Protein AF-A0A2N1N7G8-F1 (afdb_monomer_lite)

Radius of gyration: 14.42 Å; chains: 1; bounding box: 37×30×35 Å

Sequence (133 aa):
GLMYLHSEKIVHGNLHACNVLVNNGIVMITDLRILKQTAVVTSEKIVYVEPQYLRNPRYELNMKSDIYSLGVLLWELSSGHPPFFDYTQKAFDLDHIKNKLLNGEREEPVANTPSEYLQLYQKCWQVDPSMRP

Secondary structure (DSSP, 8-state):
-HHHHHHTT-------GGGEEEETTEEEE-----S-------HHHHTTS-HHHHH-TTSPP-HHHHHHHHHHHHHHHHHSS-TTHHHHTTT--HHHHHHHHHTT--PPPPTT--HHHHHHHHHHT-SSGGG--

Foldseek 3Di:
DLVVCVVVQHDQQQDADVQWDADPNDTDGHRRPPDPPPPPCDLLRVQLAALVCLVPVPDDDGSLSNLQSVLLVLQCVLQVHGWPVVCVVVPHDSVVVSVCVNVVHGDDDRPPPDPVSSVQSVQSNDNDSVSHD

pLDDT: mean 88.64, std 12.46, range [47.75, 98.38]

InterPro domains:
  IPR000719 Protein kinase domain [PS50011] (1-133)
  IPR001245 Serine-threonine/tyrosine-protein kinase, catalytic domain [PF07714] (1-133)
  IPR011009 Protein kinase-like domain superfamily [SSF56112] (1-133)
  IPR051681 Serine/Threonine Kinases and Pseudokinases [PTHR44329] (1-133)

Structure (mmCIF, N/CA/C/O backbone):
data_AF-A0A2N1N7G8-F1
#
_entry.id   AF-A0A2N1N7G8-F1
#
loop_
_atom_site.group_PDB
_atom_site.id
_atom_site.type_symbol
_atom_site.label_atom_id
_atom_site.label_alt_id
_atom_site.label_comp_id
_atom_site.label_asym_id
_atom_site.label_entity_id
_atom_site.label_seq_id
_atom_site.pdbx_PDB_ins_code
_atom_site.Cartn_x
_atom_site.Cartn_y
_atom_site.Cartn_z
_atom_site.occupancy
_atom_site.B_iso_or_equiv
_atom_site.auth_seq_id
_atom_site.auth_comp_id
_atom_site.auth_asym_id
_atom_site.auth_atom_id
_atom_site.pdbx_PDB_model_num
ATOM 1 N N . GLY A 1 1 ? -6.729 1.354 13.490 1.00 93.31 1 GLY A N 1
ATOM 2 C CA . GLY A 1 1 ? -5.513 0.576 13.191 1.00 93.31 1 GLY A CA 1
ATOM 3 C C . GLY A 1 1 ? -4.357 1.502 12.891 1.00 93.31 1 GLY A C 1
ATOM 4 O O . GLY A 1 1 ? -3.723 1.973 13.820 1.00 93.31 1 GLY A O 1
ATOM 5 N N . LEU A 1 2 ? -4.126 1.819 11.616 1.00 95.75 2 LEU A N 1
ATOM 6 C CA . LEU A 1 2 ? -2.909 2.511 11.177 1.00 95.75 2 LEU A CA 1
ATOM 7 C C . LEU A 1 2 ? -2.693 3.889 11.826 1.00 95.75 2 LEU A C 1
ATOM 9 O O . LEU A 1 2 ? -1.598 4.178 12.287 1.00 95.75 2 LEU A O 1
ATOM 13 N N . MET A 1 3 ? -3.760 4.681 11.965 1.00 96.12 3 MET A N 1
ATOM 14 C CA . MET A 1 3 ? -3.725 5.977 12.659 1.00 96.12 3 MET A CA 1
ATOM 15 C C . MET A 1 3 ? -3.165 5.885 14.089 1.00 96.12 3 MET A C 1
ATOM 17 O O . MET A 1 3 ? -2.432 6.771 14.509 1.00 96.12 3 MET A O 1
ATOM 21 N N . TYR A 1 4 ? -3.480 4.808 14.817 1.00 96.50 4 TYR A N 1
ATOM 22 C CA . TYR A 1 4 ? -2.972 4.584 16.173 1.00 96.50 4 TYR A CA 1
ATOM 23 C C . TYR A 1 4 ? -1.477 4.239 16.167 1.00 96.50 4 TYR A C 1
ATOM 25 O O . TYR A 1 4 ? -0.713 4.777 16.956 1.00 96.50 4 TYR A O 1
ATOM 33 N N . LEU A 1 5 ? -1.028 3.390 15.235 1.00 95.69 5 LEU A N 1
ATOM 34 C CA . LEU A 1 5 ? 0.406 3.114 15.084 1.00 95.69 5 LEU A CA 1
ATOM 35 C C . LEU A 1 5 ? 1.177 4.406 14.794 1.00 95.69 5 LEU A C 1
ATOM 37 O O . LEU A 1 5 ? 2.186 4.691 15.436 1.00 95.69 5 LEU A O 1
ATOM 41 N N . HIS A 1 6 ? 0.665 5.224 13.873 1.00 96.12 6 HIS A N 1
ATOM 42 C CA . HIS A 1 6 ? 1.305 6.480 13.489 1.00 96.12 6 HIS A CA 1
ATOM 43 C C . HIS A 1 6 ? 1.318 7.507 14.628 1.00 96.12 6 HIS A C 1
ATOM 45 O O . HIS A 1 6 ? 2.332 8.185 14.794 1.00 96.12 6 HIS A O 1
ATOM 51 N N . SER A 1 7 ? 0.270 7.589 15.461 1.00 97.62 7 SER A N 1
ATOM 52 C CA . SER A 1 7 ? 0.283 8.466 16.645 1.00 97.62 7 SER A CA 1
ATOM 53 C C . SER A 1 7 ? 1.348 8.060 17.665 1.00 97.62 7 SER A C 1
ATOM 55 O O . SER A 1 7 ? 1.978 8.926 18.266 1.00 97.62 7 SER A O 1
ATOM 57 N N . GLU A 1 8 ? 1.620 6.759 17.785 1.00 96.75 8 GLU A N 1
ATOM 58 C CA . GLU A 1 8 ? 2.681 6.205 18.639 1.00 96.75 8 GLU A CA 1
ATOM 59 C C . GLU A 1 8 ? 4.070 6.210 17.977 1.00 96.75 8 GLU A C 1
ATOM 61 O O . GLU A 1 8 ? 5.025 5.649 18.511 1.00 96.75 8 GLU A O 1
ATOM 66 N N . LYS A 1 9 ? 4.218 6.853 16.811 1.00 94.88 9 LYS A N 1
ATOM 67 C CA . LYS A 1 9 ? 5.466 6.885 16.028 1.00 94.88 9 LYS A CA 1
ATOM 68 C C . LYS A 1 9 ? 5.949 5.503 15.571 1.00 94.88 9 LYS A C 1
ATOM 70 O O . LYS A 1 9 ? 7.138 5.307 15.326 1.00 94.88 9 LYS A O 1
ATOM 75 N N . ILE A 1 10 ? 5.024 4.559 15.412 1.00 94.31 10 ILE A N 1
ATOM 76 C CA . ILE A 1 10 ? 5.283 3.199 14.942 1.00 94.31 10 ILE A CA 1
ATOM 77 C C . ILE A 1 10 ? 4.960 3.114 13.449 1.00 94.31 10 ILE A C 1
ATOM 79 O O . ILE A 1 10 ? 3.855 3.436 13.014 1.00 94.31 10 ILE A O 1
ATOM 83 N N . VAL A 1 11 ? 5.930 2.644 12.666 1.00 94.12 11 VAL A N 1
ATOM 84 C CA . VAL A 1 11 ? 5.768 2.324 11.241 1.00 94.12 11 VAL A CA 1
ATOM 85 C C . VAL A 1 11 ? 5.395 0.850 11.123 1.00 94.12 11 VAL A C 1
ATOM 87 O O . VAL A 1 11 ? 6.072 -0.003 11.699 1.00 94.12 11 VAL A O 1
ATOM 90 N N . HIS A 1 12 ? 4.340 0.528 10.376 1.00 94.31 12 HIS A N 1
ATOM 91 C CA . HIS A 1 12 ? 3.950 -0.863 10.152 1.00 94.31 12 HIS A CA 1
ATOM 92 C C . HIS A 1 12 ? 4.957 -1.581 9.248 1.00 94.31 12 HIS A C 1
ATOM 94 O O . HIS A 1 12 ? 5.363 -2.709 9.538 1.00 94.31 12 HIS A O 1
ATOM 100 N N . GLY A 1 13 ? 5.340 -0.954 8.134 1.00 91.62 13 GLY A N 1
ATOM 101 C CA . GLY A 1 13 ? 6.422 -1.367 7.237 1.00 91.62 13 GLY A CA 1
ATOM 102 C C . GLY A 1 13 ? 6.186 -2.657 6.443 1.00 91.62 13 GLY A C 1
ATOM 103 O O . GLY A 1 13 ? 7.111 -3.127 5.776 1.00 91.62 13 GLY A O 1
ATOM 104 N N . ASN A 1 14 ? 4.992 -3.246 6.543 1.00 90.50 14 ASN A N 1
ATOM 105 C CA . ASN A 1 14 ? 4.602 -4.510 5.905 1.00 90.50 14 ASN A CA 1
ATOM 106 C C . ASN A 1 14 ? 3.074 -4.602 5.729 1.00 90.50 14 ASN A C 1
ATOM 108 O O . ASN A 1 14 ? 2.474 -5.651 5.939 1.00 90.50 14 ASN A O 1
ATOM 112 N N . LEU A 1 15 ? 2.410 -3.483 5.443 1.00 93.75 15 LEU A N 1
ATOM 113 C CA . LEU A 1 15 ? 0.959 -3.464 5.292 1.00 93.75 15 LEU A CA 1
ATOM 114 C C . LEU A 1 15 ? 0.581 -4.037 3.912 1.00 93.75 15 LEU A C 1
ATOM 116 O O . LEU A 1 15 ? 1.009 -3.512 2.893 1.00 93.75 15 LEU A O 1
ATOM 120 N N . HIS A 1 16 ? -0.194 -5.120 3.870 1.00 92.62 16 HIS A N 1
ATOM 121 C CA . HIS A 1 16 ? -0.704 -5.739 2.637 1.00 92.62 16 HIS A CA 1
ATOM 122 C C . HIS A 1 16 ? -1.922 -6.620 2.945 1.00 92.62 16 HIS A C 1
ATOM 124 O O . HIS A 1 16 ? -2.195 -6.884 4.117 1.00 92.62 16 HIS A O 1
ATOM 130 N N . ALA A 1 17 ? -2.632 -7.112 1.923 1.00 92.31 17 ALA A N 1
ATOM 131 C CA . ALA A 1 17 ? -3.914 -7.809 2.094 1.00 92.31 17 ALA A CA 1
ATOM 132 C C . ALA A 1 17 ? -3.839 -8.993 3.068 1.00 92.31 17 ALA A C 1
ATOM 134 O O . ALA A 1 17 ? -4.650 -9.086 3.984 1.00 92.31 17 ALA A O 1
ATOM 135 N N . CYS A 1 18 ? -2.803 -9.835 2.967 1.00 90.38 18 CYS A N 1
ATOM 136 C CA . CYS A 1 18 ? -2.649 -10.984 3.874 1.00 90.38 18 CYS A CA 1
ATOM 137 C C . CYS A 1 18 ? -2.379 -10.611 5.347 1.00 90.38 18 CYS A C 1
ATOM 139 O O . CYS A 1 18 ? -2.470 -11.482 6.204 1.00 90.38 18 CYS A O 1
ATOM 141 N N . ASN A 1 19 ? -2.068 -9.343 5.641 1.00 93.19 19 ASN A N 1
ATOM 142 C CA . ASN A 1 19 ? -1.865 -8.836 7.003 1.00 93.19 19 ASN A CA 1
ATOM 143 C C . ASN A 1 19 ? -3.080 -8.040 7.506 1.00 93.19 19 ASN A C 1
ATOM 145 O O . ASN A 1 19 ? -2.992 -7.328 8.509 1.00 93.19 19 ASN A O 1
ATOM 149 N N . VAL A 1 20 ? -4.215 -8.149 6.812 1.00 95.00 20 VAL A N 1
ATOM 150 C CA . VAL A 1 20 ? -5.510 -7.630 7.245 1.00 95.00 20 VAL A CA 1
ATOM 151 C C . VAL A 1 20 ? -6.398 -8.818 7.600 1.00 95.00 20 VAL A C 1
ATOM 153 O O . VAL A 1 20 ? -6.786 -9.606 6.743 1.00 95.00 20 VAL A O 1
ATOM 156 N N . LEU A 1 21 ? -6.714 -8.955 8.883 1.00 95.50 21 LEU A N 1
ATOM 157 C CA . LEU A 1 21 ? -7.536 -10.039 9.413 1.00 95.50 21 LEU A CA 1
ATOM 158 C C . LEU A 1 21 ? -8.937 -9.531 9.739 1.00 95.50 21 LEU A C 1
ATOM 160 O O . LEU A 1 21 ? -9.114 -8.379 10.137 1.00 95.50 21 LEU A O 1
ATOM 164 N N . VAL A 1 22 ? -9.929 -10.411 9.629 1.00 95.38 22 VAL A N 1
ATOM 165 C CA . VAL A 1 22 ? -11.310 -10.120 10.025 1.00 95.38 22 VAL A CA 1
ATOM 166 C C . VAL A 1 22 ? -11.729 -11.102 11.109 1.00 95.38 22 VAL A C 1
ATOM 168 O O . VAL A 1 22 ? -11.754 -12.308 10.883 1.00 95.38 22 VAL A O 1
ATOM 171 N N . ASN A 1 23 ? -12.072 -10.584 12.287 1.00 95.25 23 ASN A N 1
ATOM 172 C CA . ASN A 1 23 ? -12.582 -11.374 13.406 1.00 95.25 23 ASN A CA 1
ATOM 173 C C . ASN A 1 23 ? -13.932 -10.807 13.854 1.00 95.25 23 ASN A C 1
ATOM 175 O O . ASN A 1 23 ? -13.992 -9.674 14.323 1.00 95.25 23 ASN A O 1
ATOM 179 N N . ASN A 1 24 ? -15.016 -11.572 13.696 1.00 95.88 24 ASN A N 1
ATOM 180 C CA . ASN A 1 24 ? -16.381 -11.145 14.043 1.00 95.88 24 ASN A CA 1
ATOM 181 C C . ASN A 1 24 ? -16.766 -9.768 13.460 1.00 95.88 24 ASN A C 1
ATOM 183 O O . ASN A 1 24 ? -17.331 -8.922 14.147 1.00 95.88 24 ASN A O 1
ATOM 187 N N . GLY A 1 25 ? -16.410 -9.522 12.194 1.00 94.12 25 GLY A N 1
ATOM 188 C CA . GLY A 1 25 ? -16.666 -8.249 11.505 1.00 94.12 25 GLY A CA 1
ATOM 189 C C . GLY A 1 25 ? -15.700 -7.113 11.864 1.00 94.12 25 GLY A C 1
ATOM 190 O O . GLY A 1 25 ? -15.782 -6.038 11.276 1.00 94.12 25 GLY A O 1
ATOM 191 N N . ILE A 1 26 ? -14.759 -7.336 12.784 1.00 94.75 26 ILE A N 1
ATOM 192 C CA . ILE A 1 26 ? -13.725 -6.364 13.144 1.00 94.75 26 ILE A CA 1
ATOM 193 C C . ILE A 1 26 ? -12.508 -6.577 12.249 1.00 94.75 26 ILE A C 1
ATOM 195 O O . ILE A 1 26 ? -11.901 -7.648 12.257 1.00 94.75 26 ILE A O 1
ATOM 199 N N . VAL A 1 27 ? -12.138 -5.533 11.505 1.00 94.88 27 VAL A N 1
ATOM 200 C CA . VAL A 1 27 ? -10.929 -5.500 10.674 1.00 94.88 27 VAL A CA 1
ATOM 201 C C . VAL A 1 27 ? -9.720 -5.125 11.533 1.00 94.88 27 VAL A C 1
ATOM 203 O O . VAL A 1 27 ? -9.719 -4.094 12.210 1.00 94.88 27 VAL A O 1
ATOM 206 N N . MET A 1 28 ? -8.674 -5.945 11.488 1.00 95.38 28 MET A N 1
ATOM 207 C CA . MET A 1 28 ? -7.442 -5.789 12.262 1.00 95.38 28 MET A CA 1
ATOM 208 C C . MET A 1 28 ? -6.226 -5.836 11.336 1.00 95.38 28 MET A C 1
ATOM 210 O O . MET A 1 28 ? -6.204 -6.607 10.384 1.00 95.38 28 MET A O 1
ATOM 214 N N . ILE A 1 29 ? -5.204 -5.034 11.635 1.00 95.19 29 ILE A N 1
ATOM 215 C CA . ILE A 1 29 ? -3.901 -5.087 10.955 1.00 95.19 29 ILE A CA 1
ATOM 216 C C . ILE A 1 29 ? -2.906 -5.855 11.834 1.00 95.19 29 ILE A C 1
ATOM 218 O O . ILE A 1 29 ? -2.894 -5.648 13.049 1.00 95.19 29 ILE A O 1
ATOM 222 N N . THR A 1 30 ? -2.115 -6.748 11.239 1.00 92.56 30 THR A N 1
ATOM 223 C CA . THR A 1 30 ? -1.153 -7.635 11.925 1.00 92.56 30 THR A CA 1
ATOM 224 C C . THR A 1 30 ? 0.240 -7.551 11.297 1.00 92.56 30 THR A C 1
ATOM 226 O O . THR A 1 30 ? 0.443 -6.846 10.318 1.00 92.56 30 THR A O 1
ATOM 229 N N . ASP A 1 31 ? 1.206 -8.291 11.841 1.00 87.75 31 ASP A N 1
ATOM 230 C CA . ASP A 1 31 ? 2.529 -8.506 11.245 1.00 87.75 31 ASP A CA 1
ATOM 231 C C . ASP A 1 31 ? 3.294 -7.199 11.015 1.00 87.75 31 ASP A C 1
ATOM 233 O O . ASP A 1 31 ? 3.873 -6.945 9.950 1.00 87.75 31 ASP A O 1
ATOM 237 N N . LEU A 1 32 ? 3.316 -6.374 12.071 1.00 84.06 32 LEU A N 1
ATOM 238 C CA . LEU A 1 32 ? 4.248 -5.259 12.192 1.00 84.06 32 LEU A CA 1
ATOM 239 C C . LEU A 1 32 ? 5.651 -5.763 11.863 1.00 84.06 32 LEU A C 1
ATOM 241 O O . LEU A 1 32 ? 6.080 -6.813 12.353 1.00 84.06 32 LEU A O 1
ATOM 245 N N . ARG A 1 33 ? 6.388 -5.004 11.055 1.00 73.31 33 ARG A N 1
ATOM 246 C CA . ARG A 1 33 ? 7.754 -5.356 10.671 1.00 73.31 33 ARG A CA 1
ATOM 247 C C . ARG A 1 33 ? 8.714 -5.104 11.839 1.00 73.31 33 ARG A C 1
ATOM 249 O O . ARG A 1 33 ? 9.515 -4.179 11.818 1.00 73.31 33 ARG A O 1
ATOM 256 N N . ILE A 1 34 ? 8.610 -5.934 12.876 1.00 60.31 34 ILE A N 1
ATOM 257 C CA . ILE A 1 34 ? 9.361 -5.831 14.137 1.00 60.31 34 ILE A CA 1
ATOM 258 C C . ILE A 1 34 ? 10.835 -6.211 13.931 1.00 60.31 34 ILE A C 1
ATOM 260 O O . ILE A 1 34 ? 11.714 -5.733 14.643 1.00 60.31 34 ILE A O 1
ATOM 264 N N . LEU A 1 35 ? 11.134 -7.037 12.926 1.00 49.84 35 LEU A N 1
ATOM 265 C CA . LEU A 1 35 ? 12.490 -7.475 12.616 1.00 49.84 35 LEU A CA 1
ATOM 266 C C . LEU A 1 35 ? 12.924 -6.936 11.253 1.00 49.84 35 LEU A C 1
ATOM 268 O O . LEU A 1 35 ? 12.194 -7.039 10.267 1.00 49.84 35 LEU A O 1
ATOM 272 N N . LYS A 1 36 ? 14.184 -6.481 11.168 1.00 52.53 36 LYS A N 1
ATOM 273 C CA . LYS A 1 36 ? 14.939 -6.285 9.912 1.00 52.53 36 LYS A CA 1
ATOM 274 C C . LYS A 1 36 ? 15.153 -7.606 9.146 1.00 52.53 36 LYS A C 1
ATOM 276 O O . LYS A 1 36 ? 16.134 -7.750 8.424 1.00 52.53 36 LYS A O 1
ATOM 281 N N . GLN A 1 37 ? 14.276 -8.596 9.311 1.00 47.75 37 GLN A N 1
ATOM 282 C CA . GLN A 1 37 ? 14.243 -9.731 8.416 1.00 47.75 37 GLN A CA 1
ATOM 283 C C . GLN A 1 37 ? 13.877 -9.195 7.038 1.00 47.75 37 GLN A C 1
ATOM 285 O O . GLN A 1 37 ? 12.848 -8.549 6.817 1.00 47.75 37 GLN A O 1
ATOM 290 N N . THR A 1 38 ? 14.803 -9.417 6.117 1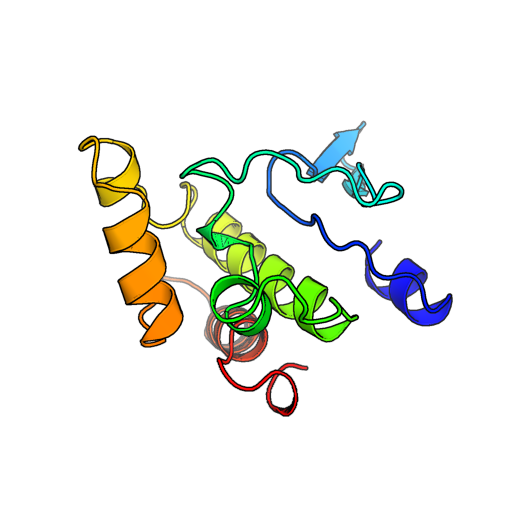.00 49.84 38 THR A N 1
ATOM 291 C CA . THR A 1 38 ? 14.590 -9.370 4.682 1.00 49.84 38 THR A CA 1
ATOM 292 C C . THR A 1 38 ? 13.521 -10.407 4.358 1.00 49.84 38 THR A C 1
ATOM 294 O O . THR A 1 38 ? 13.835 -11.533 3.980 1.00 49.84 38 THR A O 1
ATOM 297 N N . ALA A 1 39 ? 12.250 -10.069 4.595 1.00 53.53 39 ALA A N 1
ATOM 298 C CA . ALA A 1 39 ? 11.149 -10.843 4.058 1.00 53.53 39 ALA A CA 1
ATOM 299 C C . ALA A 1 39 ? 11.406 -10.921 2.556 1.00 53.53 39 ALA A C 1
ATOM 301 O O . ALA A 1 39 ? 11.598 -9.886 1.911 1.00 53.53 39 ALA A O 1
ATOM 302 N N . VAL A 1 40 ? 11.512 -12.142 2.034 1.00 55.91 40 VAL A N 1
ATOM 303 C CA . VAL A 1 40 ? 11.621 -12.368 0.596 1.00 55.91 40 VAL A CA 1
ATOM 304 C C . VAL A 1 40 ? 10.431 -11.651 -0.028 1.00 55.91 40 VAL A C 1
ATOM 306 O O . VAL A 1 40 ? 9.281 -12.004 0.236 1.00 55.91 40 VAL A O 1
ATOM 309 N N . VAL A 1 41 ? 10.708 -10.580 -0.769 1.00 64.75 41 VAL A N 1
ATOM 310 C CA . VAL A 1 41 ? 9.668 -9.826 -1.459 1.00 64.75 41 VAL A CA 1
ATOM 311 C C . VAL A 1 41 ? 9.225 -10.708 -2.617 1.00 64.75 41 VAL A C 1
ATOM 313 O O . VAL A 1 41 ? 9.929 -10.833 -3.615 1.00 64.75 41 VAL A O 1
ATOM 316 N N . THR A 1 42 ? 8.097 -11.390 -2.439 1.00 69.38 42 THR A N 1
ATOM 317 C CA . THR A 1 42 ? 7.456 -12.146 -3.513 1.00 69.38 42 THR A CA 1
ATOM 318 C C . THR A 1 42 ? 6.835 -11.183 -4.523 1.00 69.38 42 THR A C 1
ATOM 320 O O . THR A 1 42 ? 6.617 -10.003 -4.227 1.00 69.38 42 THR A O 1
ATOM 323 N N . SER A 1 43 ? 6.513 -11.691 -5.712 1.00 65.69 43 SER A N 1
ATOM 324 C CA . SER A 1 43 ? 5.845 -10.924 -6.778 1.00 65.69 43 SER A CA 1
ATOM 325 C C . SER A 1 43 ? 4.529 -10.327 -6.316 1.00 65.69 43 SER A C 1
ATOM 327 O O . SER A 1 43 ? 4.199 -9.206 -6.674 1.00 65.69 43 SER A O 1
ATOM 329 N N . GLU A 1 44 ? 3.820 -11.041 -5.454 1.00 71.50 44 GLU A N 1
ATOM 330 C CA . GLU A 1 44 ? 2.551 -10.604 -4.881 1.00 71.50 44 GLU A CA 1
ATOM 331 C C . GLU A 1 44 ? 2.724 -9.468 -3.866 1.00 71.50 44 GLU A C 1
ATOM 333 O O . GLU A 1 44 ? 1.829 -8.650 -3.693 1.00 71.50 44 GLU A O 1
ATOM 338 N N . LYS A 1 45 ? 3.877 -9.385 -3.190 1.00 82.31 45 LYS A N 1
ATOM 339 C CA . LYS A 1 45 ? 4.117 -8.392 -2.132 1.00 82.31 45 LYS A CA 1
ATOM 340 C C . LYS A 1 45 ? 4.809 -7.132 -2.635 1.00 82.31 45 LYS A C 1
ATOM 342 O O . LYS A 1 45 ? 4.665 -6.085 -2.006 1.00 82.31 45 LYS A O 1
ATOM 347 N N . ILE A 1 46 ? 5.533 -7.205 -3.757 1.00 88.12 46 ILE A N 1
ATOM 348 C CA . ILE A 1 46 ? 6.317 -6.079 -4.291 1.00 88.12 46 ILE A CA 1
ATOM 349 C C . ILE A 1 46 ? 5.456 -4.844 -4.586 1.00 88.12 46 ILE A C 1
ATOM 351 O O . ILE A 1 46 ? 5.924 -3.722 -4.424 1.00 88.12 46 ILE A O 1
ATOM 355 N N . VAL A 1 47 ? 4.187 -5.048 -4.945 1.00 91.56 47 VAL A N 1
ATOM 356 C CA . VAL A 1 47 ? 3.233 -3.988 -5.305 1.00 91.56 47 VAL A CA 1
ATOM 357 C C . VAL A 1 47 ? 2.886 -3.072 -4.128 1.00 91.56 47 VAL A C 1
ATOM 359 O O . VAL A 1 47 ? 2.662 -1.881 -4.328 1.00 91.56 47 VAL A O 1
ATOM 362 N N . TYR A 1 48 ? 2.928 -3.587 -2.894 1.00 93.75 48 TYR A N 1
ATOM 363 C CA . TYR A 1 48 ? 2.694 -2.806 -1.672 1.00 93.75 48 TYR A CA 1
ATOM 364 C C . TYR A 1 48 ? 3.954 -2.099 -1.171 1.00 93.75 48 TYR A C 1
ATOM 366 O O . TYR A 1 48 ? 3.860 -1.237 -0.295 1.00 93.75 48 TYR A O 1
ATOM 374 N N . VAL A 1 49 ? 5.132 -2.461 -1.686 1.00 91.38 49 VAL A N 1
ATOM 375 C CA . VAL A 1 49 ? 6.404 -1.875 -1.263 1.00 91.38 49 VAL A CA 1
ATOM 376 C C . VAL A 1 49 ? 6.557 -0.503 -1.899 1.00 91.38 49 VAL A C 1
ATOM 378 O O . VAL A 1 49 ? 6.415 -0.343 -3.111 1.00 91.38 49 VAL A O 1
ATOM 381 N N . GLU A 1 50 ? 6.872 0.499 -1.082 1.00 92.44 50 GLU A N 1
ATOM 382 C CA . GLU A 1 50 ? 6.987 1.852 -1.601 1.00 92.44 50 GLU A CA 1
ATOM 383 C C . GLU A 1 50 ? 8.183 2.023 -2.567 1.00 92.44 50 GLU A C 1
ATOM 385 O O . GLU A 1 50 ? 9.236 1.396 -2.375 1.00 92.44 50 GLU A O 1
ATOM 390 N N . PRO A 1 51 ? 8.086 2.901 -3.587 1.00 92.81 51 PRO A N 1
ATOM 391 C CA . PRO A 1 51 ? 9.056 2.941 -4.678 1.00 92.81 51 PRO A CA 1
ATOM 392 C C . PRO A 1 51 ? 10.452 3.367 -4.221 1.00 92.81 51 PRO A C 1
ATOM 394 O O . PRO A 1 51 ? 11.451 2.929 -4.792 1.00 92.81 51 PRO A O 1
ATOM 397 N N . GLN A 1 52 ? 10.550 4.179 -3.163 1.00 93.75 52 GLN A N 1
ATOM 398 C CA . GLN A 1 52 ? 11.841 4.630 -2.640 1.00 93.75 52 GLN A CA 1
ATOM 399 C C . GLN A 1 52 ? 12.643 3.471 -2.040 1.00 93.75 52 GLN A C 1
ATOM 401 O O . GLN A 1 52 ? 13.853 3.388 -2.256 1.00 93.75 52 GLN A O 1
ATOM 406 N N . TYR A 1 53 ? 11.965 2.532 -1.375 1.00 91.50 53 TYR A N 1
ATOM 407 C CA . TYR A 1 53 ? 12.583 1.311 -0.863 1.00 91.50 53 TYR A CA 1
ATOM 408 C C . TYR A 1 53 ? 12.940 0.330 -1.985 1.00 91.50 53 TYR A C 1
ATOM 410 O O . TYR A 1 53 ? 14.014 -0.272 -1.958 1.00 91.50 53 TYR A O 1
ATOM 418 N N . LEU A 1 54 ? 12.093 0.216 -3.017 1.00 89.62 54 LEU A N 1
ATOM 419 C CA . LEU A 1 54 ? 12.397 -0.590 -4.210 1.00 89.62 54 LEU A CA 1
ATOM 420 C C . LEU A 1 54 ? 13.627 -0.075 -4.972 1.00 89.62 54 LEU A C 1
ATOM 422 O O . LEU A 1 54 ? 14.388 -0.876 -5.524 1.00 89.62 54 LEU A O 1
ATOM 426 N N . ARG A 1 55 ? 13.822 1.250 -5.002 1.00 90.75 55 ARG A N 1
ATOM 427 C CA . ARG A 1 55 ? 14.973 1.916 -5.630 1.00 90.75 55 ARG A CA 1
ATOM 428 C C . ARG A 1 55 ? 16.242 1.764 -4.798 1.00 90.75 55 ARG A C 1
ATOM 430 O O . ARG A 1 55 ? 17.314 1.539 -5.352 1.00 90.75 55 ARG A O 1
ATOM 437 N N . ASN A 1 56 ? 16.130 1.903 -3.480 1.00 89.94 56 ASN A N 1
ATOM 438 C CA . ASN A 1 56 ? 17.250 1.805 -2.557 1.00 89.94 56 ASN A CA 1
ATOM 439 C C . ASN A 1 56 ? 16.832 1.026 -1.298 1.00 89.94 56 ASN A C 1
ATOM 441 O O . ASN A 1 56 ? 16.191 1.604 -0.424 1.00 89.94 56 ASN A O 1
ATOM 445 N N . PRO A 1 57 ? 17.275 -0.232 -1.126 1.00 84.94 57 PRO A N 1
ATOM 446 C CA . PRO A 1 57 ? 16.966 -1.024 0.068 1.00 84.94 57 PRO A CA 1
ATOM 447 C C . PRO A 1 57 ? 17.510 -0.449 1.389 1.00 84.94 57 PRO A C 1
ATOM 449 O O . PRO A 1 57 ? 17.165 -0.951 2.457 1.00 84.94 57 PRO A O 1
ATOM 452 N N . ARG A 1 58 ? 18.375 0.579 1.337 1.00 87.56 58 ARG A N 1
ATOM 453 C CA . ARG A 1 58 ? 18.828 1.347 2.513 1.00 87.56 58 ARG A CA 1
ATOM 454 C C . ARG A 1 58 ? 17.876 2.483 2.897 1.00 87.56 58 ARG A C 1
ATOM 456 O O . ARG A 1 58 ? 18.125 3.146 3.896 1.00 87.56 58 ARG A O 1
ATOM 463 N N . TYR A 1 59 ? 16.841 2.744 2.102 1.00 90.31 59 TYR A N 1
ATOM 464 C CA . TYR A 1 59 ? 15.797 3.700 2.444 1.00 90.31 59 TYR A CA 1
ATOM 465 C C . TYR A 1 59 ? 15.092 3.258 3.729 1.00 90.31 59 TYR A C 1
ATOM 467 O O . TYR A 1 59 ? 14.671 2.107 3.856 1.00 90.31 59 TYR A O 1
ATOM 475 N N . GLU A 1 60 ? 14.959 4.175 4.681 1.00 91.06 60 GLU A N 1
ATOM 476 C CA . GLU A 1 60 ? 14.225 3.915 5.912 1.00 91.06 60 GLU A CA 1
ATOM 477 C C . GLU A 1 60 ? 12.731 4.106 5.662 1.00 91.06 60 GLU A C 1
ATOM 479 O O . GLU A 1 60 ? 12.272 5.205 5.342 1.00 91.06 60 GLU A O 1
ATOM 484 N N . LEU A 1 61 ? 11.972 3.015 5.804 1.00 92.19 61 LEU A N 1
ATOM 485 C CA . LEU A 1 61 ? 10.517 3.073 5.747 1.00 92.19 61 LEU A CA 1
ATOM 486 C C . LEU A 1 61 ? 9.995 3.991 6.854 1.00 92.19 61 LEU A C 1
ATOM 488 O O . LEU A 1 61 ? 10.466 3.958 7.990 1.00 92.19 61 LEU A O 1
ATOM 492 N N . ASN A 1 62 ? 8.994 4.788 6.514 1.00 94.38 62 ASN A N 1
ATOM 493 C CA . ASN A 1 62 ? 8.352 5.734 7.412 1.00 94.38 62 ASN A CA 1
ATOM 494 C C . ASN A 1 62 ? 6.825 5.640 7.278 1.00 94.38 62 ASN A C 1
ATOM 496 O O . ASN A 1 62 ? 6.289 4.813 6.543 1.00 94.38 62 ASN A O 1
ATOM 500 N N . MET A 1 63 ? 6.098 6.507 7.980 1.00 96.50 63 MET A N 1
ATOM 501 C CA . MET A 1 63 ? 4.631 6.505 7.960 1.00 96.50 63 MET A CA 1
ATOM 502 C C . MET A 1 63 ? 4.057 6.692 6.548 1.00 96.50 63 MET A C 1
ATOM 504 O O . MET A 1 63 ? 3.045 6.081 6.220 1.00 96.50 63 MET A O 1
ATOM 508 N N . LYS A 1 64 ? 4.720 7.464 5.674 1.00 97.81 64 LYS A N 1
ATOM 509 C CA . LYS A 1 64 ? 4.307 7.646 4.273 1.00 97.81 64 LYS A CA 1
ATOM 510 C C . LYS A 1 64 ? 4.525 6.383 3.437 1.00 97.81 64 LYS A C 1
ATOM 512 O O . LYS A 1 64 ? 3.860 6.227 2.412 1.00 97.81 64 LYS A O 1
ATOM 517 N N . SER A 1 65 ? 5.408 5.477 3.857 1.00 96.44 65 SER A N 1
ATOM 518 C CA . SER A 1 65 ? 5.517 4.134 3.279 1.00 96.44 65 SER A CA 1
ATOM 519 C C . SER A 1 65 ? 4.256 3.318 3.561 1.00 96.44 65 SER A C 1
ATOM 521 O O . SER A 1 65 ? 3.719 2.700 2.650 1.00 96.44 65 SER A O 1
ATOM 523 N N . ASP A 1 66 ? 3.726 3.383 4.786 1.00 97.31 66 ASP A N 1
ATOM 524 C CA . ASP A 1 66 ? 2.473 2.696 5.119 1.00 97.31 66 ASP A CA 1
ATOM 525 C C . ASP A 1 66 ? 1.276 3.293 4.369 1.00 97.31 66 ASP A C 1
ATOM 527 O O . ASP A 1 66 ? 0.389 2.557 3.944 1.00 97.31 66 ASP A O 1
ATOM 531 N N . ILE A 1 67 ? 1.254 4.619 4.174 1.00 98.38 67 ILE A N 1
ATOM 532 C CA . ILE A 1 67 ? 0.213 5.288 3.378 1.00 98.38 67 ILE A CA 1
ATOM 533 C C . ILE A 1 67 ? 0.240 4.815 1.923 1.00 98.38 67 ILE A C 1
ATOM 535 O O . ILE A 1 67 ? -0.816 4.578 1.340 1.00 98.38 67 ILE A O 1
ATOM 539 N N . TYR A 1 68 ? 1.424 4.600 1.348 1.00 97.81 68 TYR A N 1
ATOM 540 C CA . TYR A 1 68 ? 1.538 4.006 0.017 1.00 97.81 68 TYR A CA 1
ATOM 541 C C . TYR A 1 68 ? 0.896 2.617 -0.036 1.00 97.81 68 TYR A C 1
ATOM 543 O O . TYR A 1 68 ? 0.062 2.355 -0.905 1.00 97.81 68 TYR A O 1
ATOM 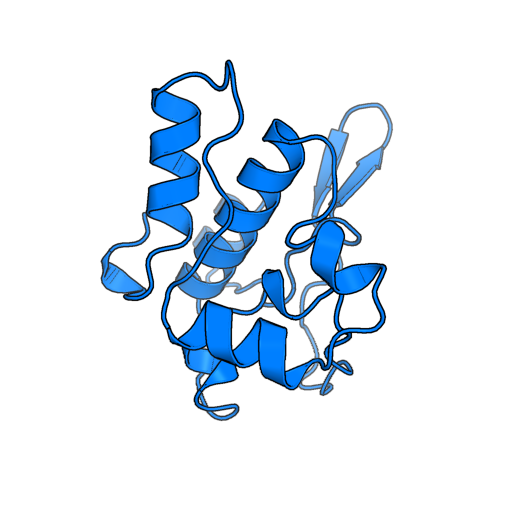551 N N . SER A 1 69 ? 1.242 1.743 0.913 1.00 97.00 69 SER A N 1
ATOM 552 C CA . SER A 1 69 ? 0.679 0.394 0.983 1.00 97.00 69 SER A CA 1
ATOM 553 C C . SER A 1 69 ? -0.835 0.410 1.227 1.00 97.00 69 SER A C 1
ATOM 555 O O . SER A 1 69 ? -1.560 -0.406 0.659 1.00 97.00 69 SER A O 1
ATOM 557 N N . LEU A 1 70 ? -1.330 1.375 2.010 1.00 97.81 70 LEU A N 1
ATOM 558 C CA . LEU A 1 70 ? -2.761 1.614 2.192 1.00 97.81 70 LEU A CA 1
ATOM 559 C C . LEU A 1 70 ? -3.440 2.000 0.873 1.00 97.81 70 LEU A C 1
ATOM 561 O O . LEU A 1 70 ? -4.527 1.511 0.599 1.00 97.81 70 LEU A O 1
ATOM 565 N N . GLY A 1 71 ? -2.810 2.831 0.038 1.00 97.81 71 GLY A N 1
ATOM 566 C CA . GLY A 1 71 ? -3.329 3.161 -1.294 1.00 97.81 71 GLY A CA 1
ATOM 567 C C . GLY A 1 71 ? -3.533 1.923 -2.167 1.00 97.81 71 GLY A C 1
ATOM 568 O O . GLY A 1 71 ? -4.590 1.760 -2.766 1.00 97.81 71 GLY A O 1
ATOM 569 N N . VAL A 1 72 ? -2.561 1.008 -2.166 1.00 96.88 72 VAL A N 1
ATOM 570 C CA . VAL A 1 72 ? -2.661 -0.266 -2.900 1.00 96.88 72 VAL A CA 1
ATOM 571 C C . VAL A 1 72 ? -3.804 -1.130 -2.367 1.00 96.88 72 VAL A C 1
ATOM 573 O O . VAL A 1 72 ? -4.601 -1.633 -3.151 1.00 96.88 72 VAL A O 1
ATOM 576 N N . LEU A 1 73 ? -3.933 -1.244 -1.041 1.00 96.56 73 LEU A N 1
ATOM 577 C CA . LEU A 1 73 ? -5.043 -1.958 -0.401 1.00 96.56 73 LEU A CA 1
ATOM 578 C C . LEU A 1 73 ? -6.411 -1.373 -0.760 1.00 96.56 73 LEU A C 1
ATOM 580 O O . LEU A 1 73 ? -7.352 -2.116 -1.010 1.00 96.56 73 LEU A O 1
ATOM 584 N N . LEU A 1 74 ? -6.541 -0.046 -0.766 1.00 97.31 74 LEU A N 1
ATOM 585 C CA . LEU A 1 74 ? -7.794 0.616 -1.130 1.00 97.31 74 LEU A CA 1
ATOM 586 C C . LEU A 1 74 ? -8.148 0.341 -2.595 1.00 97.31 74 LEU A C 1
ATOM 588 O O . LEU A 1 74 ? -9.298 0.033 -2.897 1.00 97.31 74 LEU A O 1
ATOM 592 N N . TRP A 1 75 ? -7.171 0.397 -3.502 1.00 97.38 75 TRP A N 1
ATOM 593 C CA . TRP A 1 75 ? -7.404 0.020 -4.895 1.00 97.38 75 TRP A CA 1
ATOM 594 C C . TRP A 1 75 ? -7.852 -1.446 -5.015 1.00 97.38 75 TRP A C 1
ATOM 596 O O . TRP A 1 75 ? -8.843 -1.720 -5.685 1.00 97.38 75 TRP A O 1
ATOM 606 N N . GLU A 1 76 ? -7.199 -2.369 -4.306 1.00 96.06 76 GLU A N 1
ATOM 607 C CA . GLU A 1 76 ? -7.542 -3.800 -4.308 1.00 96.06 76 GLU A CA 1
ATOM 608 C C . GLU A 1 76 ? -8.948 -4.072 -3.755 1.00 96.06 76 GLU A C 1
ATOM 610 O O . GLU A 1 76 ? -9.701 -4.868 -4.313 1.00 96.06 76 GLU A O 1
ATOM 615 N N . LEU A 1 77 ? -9.347 -3.366 -2.693 1.00 95.44 77 LEU A N 1
ATOM 616 C CA . LEU A 1 77 ? -10.716 -3.418 -2.173 1.00 95.44 77 LEU A CA 1
ATOM 617 C C . LEU A 1 77 ? -11.731 -2.928 -3.206 1.00 95.44 77 LEU A C 1
ATOM 619 O O . LEU A 1 77 ? -12.840 -3.454 -3.278 1.00 95.44 77 LEU A O 1
ATOM 623 N N . SER A 1 78 ? -11.360 -1.921 -3.994 1.00 96.50 78 SER A N 1
ATOM 624 C CA . SER A 1 78 ? -12.221 -1.403 -5.048 1.00 96.50 78 SER A CA 1
ATOM 625 C C . SER A 1 78 ? -12.316 -2.347 -6.244 1.00 96.50 78 SER A C 1
ATOM 627 O O . SER A 1 78 ? -13.392 -2.441 -6.827 1.00 96.50 78 SER A O 1
ATOM 629 N N . SER A 1 79 ? -11.216 -2.990 -6.642 1.00 95.00 79 SER A N 1
ATOM 630 C CA . SER A 1 79 ? -11.147 -3.861 -7.823 1.00 95.00 79 SER A CA 1
ATOM 631 C C . SER A 1 79 ? -11.689 -5.264 -7.558 1.00 95.00 79 SER A C 1
ATOM 633 O O . SER A 1 79 ? -12.161 -5.930 -8.479 1.00 95.00 79 SER A O 1
ATOM 635 N N . GLY A 1 80 ? -11.621 -5.724 -6.306 1.00 93.19 80 GLY A N 1
ATOM 636 C CA . GLY A 1 80 ? -11.976 -7.086 -5.918 1.00 93.19 80 GLY A CA 1
ATOM 637 C C . GLY A 1 80 ? -10.953 -8.138 -6.356 1.00 93.19 80 GLY A C 1
ATOM 638 O O . GLY A 1 80 ? -11.261 -9.329 -6.302 1.00 93.19 80 GLY A O 1
ATOM 639 N N . HIS A 1 81 ? -9.757 -7.734 -6.798 1.00 90.88 81 HIS A N 1
ATOM 640 C CA . HIS A 1 81 ? -8.694 -8.650 -7.211 1.00 90.88 81 HIS A CA 1
ATOM 641 C C . HIS A 1 81 ? -7.290 -8.110 -6.888 1.00 90.88 81 HIS A C 1
ATOM 643 O O . HIS A 1 81 ? -7.107 -6.894 -6.792 1.00 90.88 81 HIS A O 1
ATOM 649 N N . PRO A 1 82 ? -6.271 -8.988 -6.790 1.00 89.88 82 PRO A N 1
ATOM 650 C CA . PRO A 1 82 ? -4.908 -8.568 -6.486 1.00 89.88 82 PRO A CA 1
ATOM 651 C C . PRO A 1 82 ? -4.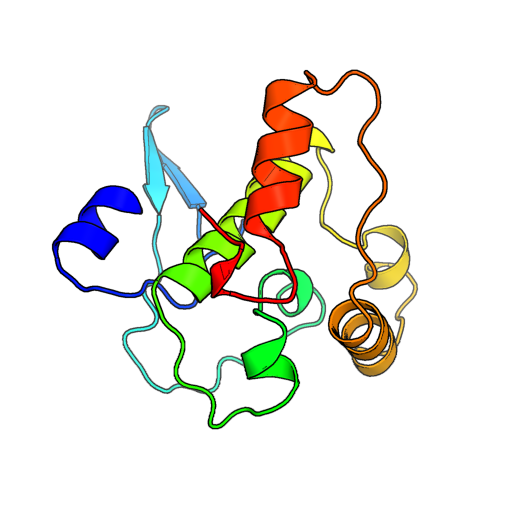363 -7.504 -7.458 1.00 89.88 82 PRO A C 1
ATOM 653 O O . PRO A 1 82 ? -4.675 -7.546 -8.657 1.00 89.88 82 PRO A O 1
ATOM 656 N N . PRO A 1 83 ? -3.511 -6.576 -6.989 1.00 89.88 83 PRO A N 1
ATOM 657 C CA . PRO A 1 83 ? -2.821 -5.623 -7.856 1.00 89.88 83 PRO A CA 1
ATOM 658 C C . PRO A 1 83 ? -1.939 -6.343 -8.884 1.00 89.88 83 PRO A C 1
ATOM 660 O O . PRO A 1 83 ? -1.363 -7.394 -8.600 1.00 89.88 83 PRO A O 1
ATOM 663 N N . PHE A 1 84 ? -1.852 -5.799 -10.102 1.00 85.19 84 PHE A N 1
ATOM 664 C CA . PHE A 1 84 ? -1.137 -6.417 -11.233 1.00 85.19 84 PHE A CA 1
ATOM 665 C C . PHE A 1 84 ? -1.550 -7.878 -11.549 1.00 85.19 84 PHE A C 1
ATOM 667 O O . PHE A 1 84 ? -0.733 -8.654 -12.049 1.00 85.19 84 PHE A O 1
ATOM 674 N N . PHE A 1 85 ? -2.815 -8.254 -11.315 1.00 78.69 85 PHE A N 1
ATOM 675 C CA . PHE A 1 85 ? -3.346 -9.619 -11.498 1.00 78.69 85 PHE A CA 1
ATOM 676 C C . PHE A 1 85 ? -2.987 -10.289 -12.838 1.00 78.69 85 PHE A C 1
ATOM 678 O O . PHE A 1 85 ? -2.612 -11.461 -12.878 1.00 78.69 85 PHE A O 1
ATOM 685 N N . ASP A 1 86 ? -3.044 -9.544 -13.945 1.00 74.19 86 ASP A N 1
ATOM 686 C CA . ASP A 1 86 ? -2.706 -10.074 -15.273 1.00 74.19 86 ASP A CA 1
ATOM 687 C C . ASP A 1 86 ? -1.224 -10.443 -15.415 1.00 74.19 86 ASP A C 1
ATOM 689 O O . ASP A 1 86 ? -0.866 -11.302 -16.227 1.00 74.19 86 ASP A O 1
ATOM 693 N N . TYR A 1 87 ? -0.355 -9.794 -14.638 1.00 68.94 87 TYR A N 1
ATOM 694 C CA . TYR A 1 87 ? 1.088 -10.004 -14.677 1.00 68.94 87 TYR A CA 1
ATOM 695 C C . TYR A 1 87 ? 1.524 -11.112 -13.718 1.00 68.94 87 TYR A C 1
ATOM 697 O O . TYR A 1 87 ? 2.398 -11.913 -14.054 1.00 68.94 87 TYR A O 1
ATOM 705 N N . THR A 1 88 ? 0.892 -11.208 -12.549 1.00 62.75 88 THR A N 1
ATOM 706 C CA . THR A 1 88 ? 1.217 -12.242 -11.557 1.00 62.75 88 THR A CA 1
ATOM 707 C C . THR A 1 88 ? 0.853 -13.646 -12.048 1.00 62.75 88 THR A C 1
ATOM 709 O O . THR A 1 88 ? 1.581 -14.593 -11.761 1.00 62.75 88 THR A O 1
ATOM 712 N N . GLN A 1 89 ? -0.191 -13.792 -12.875 1.00 62.75 89 GLN A N 1
ATOM 713 C CA . GLN A 1 89 ? -0.586 -15.089 -13.446 1.00 62.75 89 GLN A CA 1
ATOM 714 C C . GLN A 1 89 ? 0.271 -15.566 -14.626 1.00 62.75 89 GLN A C 1
ATOM 716 O O . GLN A 1 89 ? 0.362 -16.764 -14.885 1.00 62.75 89 GLN A O 1
ATOM 721 N N . LYS A 1 90 ? 0.906 -14.650 -15.360 1.00 57.78 90 LYS A N 1
ATOM 722 C CA . LYS A 1 90 ? 1.650 -14.969 -16.593 1.00 57.78 90 LYS A CA 1
ATOM 723 C C . LYS A 1 90 ? 3.136 -15.264 -16.354 1.00 57.78 90 LYS A C 1
ATOM 725 O O . LYS A 1 90 ? 3.911 -15.246 -17.305 1.00 57.78 90 LYS A O 1
ATOM 730 N N . ALA A 1 91 ? 3.527 -15.535 -15.104 1.00 56.47 91 ALA A N 1
ATOM 731 C CA . ALA A 1 91 ? 4.922 -15.716 -14.695 1.00 56.47 91 ALA A CA 1
ATOM 732 C C . ALA A 1 91 ? 5.833 -14.567 -15.173 1.00 56.47 91 ALA A C 1
ATOM 734 O O . ALA A 1 91 ? 6.982 -14.796 -15.553 1.00 56.47 91 ALA A O 1
ATOM 735 N N . PHE A 1 92 ? 5.319 -13.329 -15.194 1.00 58.94 92 PHE A N 1
ATOM 736 C CA . PHE A 1 92 ? 6.172 -12.188 -15.501 1.00 58.94 92 PHE A CA 1
ATOM 737 C C . PHE A 1 92 ? 7.260 -12.045 -14.441 1.00 58.94 92 PHE A C 1
ATOM 739 O O . PHE A 1 92 ? 7.030 -12.244 -13.246 1.00 58.94 92 PHE A O 1
ATOM 746 N N . ASP A 1 93 ? 8.442 -11.675 -14.921 1.00 72.38 93 ASP A N 1
ATOM 747 C CA . ASP A 1 93 ? 9.616 -11.424 -14.105 1.00 72.38 93 ASP A CA 1
ATOM 748 C C . ASP A 1 93 ? 9.322 -10.320 -13.076 1.00 72.38 93 ASP A C 1
ATOM 750 O O . ASP A 1 93 ? 8.760 -9.270 -13.409 1.00 72.38 93 ASP A O 1
ATOM 754 N N . LEU A 1 94 ? 9.714 -10.554 -11.824 1.00 78.44 94 LEU A N 1
ATOM 755 C CA . LEU A 1 94 ? 9.664 -9.584 -10.728 1.00 78.44 94 LEU A CA 1
ATOM 756 C C . LEU A 1 94 ? 10.232 -8.228 -11.145 1.00 78.44 94 LEU A C 1
ATOM 758 O O . LEU A 1 94 ? 9.704 -7.181 -10.760 1.00 78.44 94 LEU A O 1
ATOM 762 N N . ASP A 1 95 ? 11.279 -8.256 -11.967 1.00 84.50 95 ASP A N 1
ATOM 763 C CA . ASP A 1 95 ? 11.934 -7.063 -12.484 1.00 84.50 95 ASP A CA 1
ATOM 764 C C . ASP A 1 95 ? 11.015 -6.232 -13.387 1.00 84.50 95 ASP A C 1
ATOM 766 O O . ASP A 1 95 ? 11.085 -5.003 -13.368 1.00 84.50 95 ASP A O 1
ATOM 770 N N . HIS A 1 96 ? 10.087 -6.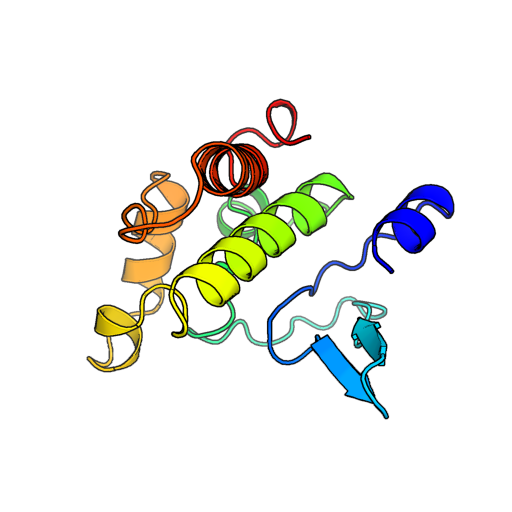853 -14.121 1.00 86.06 96 HIS A N 1
ATOM 771 C CA . HIS A 1 96 ? 9.122 -6.124 -14.944 1.00 86.06 96 HIS A CA 1
ATOM 772 C C . HIS A 1 96 ? 8.138 -5.319 -14.088 1.00 86.06 96 HIS A C 1
ATOM 774 O O . HIS A 1 96 ? 7.961 -4.121 -14.316 1.00 86.06 96 HIS A O 1
ATOM 780 N N . ILE A 1 97 ? 7.541 -5.953 -13.069 1.00 87.50 97 ILE A N 1
ATOM 781 C CA . ILE A 1 97 ? 6.630 -5.276 -12.129 1.00 87.50 97 ILE A CA 1
ATOM 782 C C . ILE A 1 97 ? 7.387 -4.169 -11.394 1.00 87.50 97 ILE A C 1
ATOM 784 O O . ILE A 1 97 ? 6.921 -3.033 -11.318 1.00 87.50 97 ILE A O 1
ATOM 788 N N . LYS A 1 98 ? 8.599 -4.467 -10.917 1.00 88.19 98 LYS A N 1
ATOM 789 C CA . LYS A 1 98 ? 9.461 -3.484 -10.260 1.00 88.19 98 LYS A CA 1
ATOM 790 C C . LYS A 1 98 ? 9.728 -2.269 -11.151 1.00 88.19 98 LYS A C 1
ATOM 792 O O . LYS A 1 98 ? 9.601 -1.144 -10.678 1.00 88.19 98 LYS A O 1
ATOM 797 N N . ASN A 1 99 ? 10.065 -2.474 -12.424 1.00 90.00 99 ASN A N 1
ATOM 798 C CA . ASN A 1 99 ? 10.326 -1.383 -13.364 1.00 90.00 99 ASN A CA 1
ATOM 799 C C . ASN A 1 99 ? 9.091 -0.496 -13.572 1.00 90.00 99 ASN A C 1
ATOM 801 O O . ASN A 1 99 ? 9.215 0.725 -13.505 1.00 90.00 99 ASN A O 1
ATOM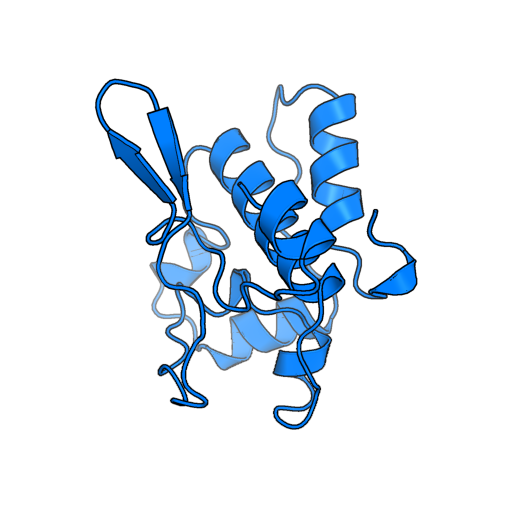 805 N N . LYS A 1 100 ? 7.898 -1.086 -13.727 1.00 90.44 100 LYS A N 1
ATOM 806 C CA . LYS A 1 100 ? 6.631 -0.337 -13.810 1.00 90.44 100 LYS A CA 1
ATOM 807 C C . LYS A 1 100 ? 6.408 0.543 -12.577 1.00 90.44 100 LYS A C 1
ATOM 809 O O . LYS A 1 100 ? 6.210 1.750 -12.705 1.00 90.44 100 LYS A O 1
ATOM 814 N N . LEU A 1 101 ? 6.541 -0.034 -11.380 1.00 91.19 101 LEU A N 1
A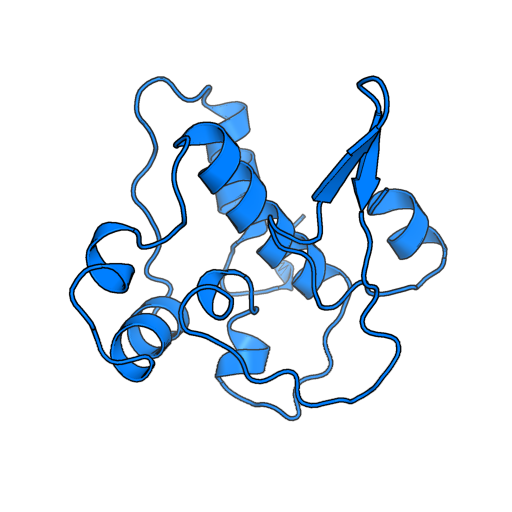TOM 815 C CA . LEU A 1 101 ? 6.377 0.697 -10.117 1.00 91.19 101 LEU A CA 1
ATOM 816 C C . LEU A 1 101 ? 7.389 1.844 -9.972 1.00 91.19 101 LEU A C 1
ATOM 818 O O . LEU A 1 101 ? 7.036 2.938 -9.532 1.00 91.19 101 LEU A O 1
ATOM 822 N N . LEU A 1 102 ? 8.648 1.621 -10.363 1.00 91.00 102 LEU A N 1
ATOM 823 C CA . LEU A 1 102 ? 9.703 2.641 -10.313 1.00 91.00 102 LEU A CA 1
ATOM 824 C C . LEU A 1 102 ? 9.492 3.783 -11.317 1.00 91.00 102 LEU A C 1
ATOM 826 O O . LEU A 1 102 ? 9.941 4.901 -11.046 1.00 91.00 102 LEU A O 1
ATOM 830 N N . ASN A 1 103 ? 8.798 3.508 -12.423 1.00 91.00 103 ASN A N 1
ATOM 831 C CA . ASN A 1 103 ? 8.371 4.494 -13.417 1.00 91.00 103 ASN A CA 1
ATOM 832 C C . ASN A 1 103 ? 7.075 5.223 -13.023 1.00 91.00 103 ASN A C 1
ATOM 834 O O . ASN A 1 103 ? 6.645 6.128 -13.733 1.00 91.00 103 ASN A O 1
ATOM 838 N N . GLY A 1 104 ? 6.462 4.860 -11.892 1.00 89.94 104 GLY A N 1
ATOM 839 C CA . GLY A 1 104 ? 5.203 5.441 -11.428 1.00 89.94 104 GLY A CA 1
ATOM 840 C C . GLY A 1 104 ? 3.966 4.888 -12.134 1.00 89.94 104 GLY A C 1
ATOM 841 O O . GLY A 1 104 ? 2.879 5.427 -11.939 1.00 89.94 104 GLY A O 1
ATOM 842 N N . GLU A 1 105 ? 4.106 3.822 -12.925 1.00 92.12 105 GLU A N 1
ATOM 843 C CA . GLU A 1 105 ? 2.964 3.140 -13.529 1.00 92.12 105 GLU A CA 1
ATOM 844 C C . GLU A 1 105 ? 2.136 2.449 -12.447 1.00 92.12 105 GLU A C 1
ATOM 846 O O . GLU A 1 105 ? 2.675 1.790 -11.548 1.00 92.12 105 GLU A O 1
ATOM 851 N N . ARG A 1 106 ? 0.814 2.596 -12.555 1.00 93.00 106 ARG A N 1
ATOM 852 C CA . ARG A 1 106 ? -0.154 1.980 -11.655 1.00 93.00 106 ARG A CA 1
ATOM 853 C C . ARG A 1 106 ? -1.359 1.442 -12.385 1.00 93.00 106 ARG A C 1
ATOM 855 O O . ARG A 1 106 ? -1.510 1.616 -13.588 1.00 93.00 106 ARG A O 1
ATOM 862 N N . GLU A 1 107 ? -2.162 0.727 -11.622 1.00 93.06 107 GLU A N 1
ATOM 863 C CA . GLU A 1 107 ? -3.409 0.150 -12.052 1.00 93.06 107 GLU A CA 1
ATOM 864 C C . GLU A 1 107 ? -4.380 1.222 -12.549 1.00 93.06 107 GLU A C 1
ATOM 866 O O . GLU A 1 107 ? -4.434 2.345 -12.037 1.00 93.06 107 GLU A O 1
ATOM 871 N N . GLU A 1 108 ? -5.173 0.841 -13.544 1.00 93.19 108 GLU A N 1
ATOM 872 C CA . GLU A 1 108 ? -6.219 1.699 -14.080 1.00 93.19 108 GLU A CA 1
ATOM 873 C C . GLU A 1 108 ? -7.320 1.951 -13.031 1.00 93.19 108 GLU A C 1
ATOM 875 O O . GLU A 1 108 ? -7.569 1.103 -12.157 1.00 93.19 108 GLU A O 1
ATOM 880 N N . PRO A 1 109 ? -8.014 3.102 -13.105 1.00 94.25 109 PRO A N 1
ATOM 881 C CA . PRO A 1 109 ? -9.191 3.363 -12.290 1.00 94.25 109 PRO A CA 1
ATOM 882 C C . PRO A 1 109 ? -10.243 2.262 -12.444 1.00 94.25 109 PRO A C 1
ATOM 884 O O . PRO A 1 109 ? -10.631 1.892 -13.553 1.00 94.25 109 PRO A O 1
ATOM 887 N N . VAL A 1 110 ? -10.748 1.769 -11.316 1.00 95.12 110 VAL A N 1
ATOM 888 C CA . VAL A 1 110 ? -11.815 0.767 -11.313 1.00 95.12 110 VAL A CA 1
ATOM 889 C C . VAL A 1 110 ? -13.146 1.430 -11.689 1.00 95.12 110 VAL A C 1
ATOM 891 O O . VAL A 1 110 ? -13.506 2.496 -11.185 1.00 95.12 110 VAL A O 1
ATOM 894 N N . ALA A 1 111 ? -13.886 0.806 -12.607 1.00 94.94 111 ALA A N 1
ATOM 895 C CA . ALA A 1 111 ? -15.179 1.313 -13.049 1.00 94.94 111 ALA A CA 1
ATOM 896 C C . ALA A 1 111 ? -16.183 1.365 -11.885 1.00 94.94 111 ALA A C 1
ATOM 898 O O . ALA A 1 111 ? -16.276 0.434 -11.088 1.00 94.94 111 ALA A O 1
ATOM 899 N N . ASN A 1 112 ? -16.982 2.433 -11.831 1.00 95.19 112 ASN A N 1
ATOM 900 C CA . ASN A 1 112 ? -17.984 2.702 -10.787 1.00 95.19 112 ASN A CA 1
ATOM 901 C C . ASN A 1 112 ? -17.427 2.981 -9.379 1.00 95.19 112 ASN A C 1
ATOM 903 O O . ASN A 1 112 ? -18.211 3.137 -8.442 1.00 95.19 112 ASN A O 1
ATOM 907 N N . THR A 1 113 ? -16.109 3.100 -9.206 1.00 97.19 113 THR A N 1
ATOM 908 C CA . THR A 1 113 ? -15.539 3.593 -7.949 1.00 97.19 113 THR A CA 1
ATOM 909 C C . THR A 1 113 ? -15.950 5.049 -7.716 1.00 97.19 113 THR A C 1
ATOM 911 O O . THR A 1 113 ? -15.758 5.877 -8.611 1.00 97.19 113 THR A O 1
ATOM 914 N N . PRO A 1 114 ? -16.467 5.405 -6.524 1.00 98.00 114 PRO A N 1
ATOM 915 C CA . PRO A 1 114 ? -16.758 6.794 -6.182 1.00 98.00 114 PRO A CA 1
ATOM 916 C C . PRO A 1 114 ? -15.531 7.696 -6.355 1.00 98.00 114 PRO A C 1
ATOM 918 O O . PRO A 1 114 ? -14.416 7.317 -5.984 1.00 98.00 114 PRO A O 1
ATOM 921 N N . SER A 1 115 ? -15.733 8.904 -6.880 1.00 97.50 115 SER A N 1
ATOM 922 C CA . SER A 1 115 ? -14.657 9.849 -7.211 1.00 97.50 115 SER A CA 1
ATOM 923 C C . SER A 1 115 ? -13.722 10.145 -6.042 1.00 97.50 115 SER A C 1
ATOM 925 O O . SER A 1 115 ? -12.507 10.210 -6.208 1.00 97.50 115 SER A O 1
ATOM 927 N N . GLU A 1 116 ? -14.276 10.289 -4.847 1.00 97.69 116 GLU A N 1
ATOM 928 C CA . GLU A 1 116 ? -13.559 10.591 -3.617 1.00 97.69 116 GLU A CA 1
ATOM 929 C C . GLU A 1 116 ? -12.668 9.417 -3.201 1.00 97.69 116 GLU A C 1
ATOM 931 O O . GLU A 1 116 ? -11.548 9.618 -2.735 1.00 97.69 116 GLU A O 1
ATOM 936 N N . TYR A 1 117 ? -13.138 8.186 -3.416 1.00 98.00 117 TYR A N 1
ATOM 937 C CA . TYR A 1 117 ? -12.387 6.971 -3.114 1.00 98.00 117 TYR A CA 1
ATOM 938 C C . TYR A 1 117 ? -11.241 6.762 -4.114 1.00 98.00 117 TYR A C 1
ATOM 940 O O . TYR A 1 117 ? -10.117 6.471 -3.706 1.00 98.00 117 TYR A O 1
ATOM 948 N N . LEU A 1 118 ? -11.508 7.001 -5.405 1.00 97.62 118 LEU A N 1
ATOM 949 C CA . LEU A 1 118 ? -10.502 7.034 -6.472 1.00 97.62 118 LEU A CA 1
ATOM 950 C C . LEU A 1 118 ? -9.387 8.037 -6.155 1.00 97.62 118 LEU A C 1
ATOM 952 O O . LEU A 1 118 ? -8.211 7.677 -6.120 1.00 97.62 118 LEU A O 1
ATOM 956 N N . GLN A 1 119 ? -9.758 9.285 -5.863 1.00 97.75 119 GLN A N 1
ATOM 957 C CA . GLN A 1 119 ? -8.801 10.334 -5.511 1.00 97.75 119 GLN A CA 1
ATOM 958 C C . GLN A 1 119 ? -7.993 9.969 -4.263 1.00 97.75 119 GLN A C 1
ATOM 960 O O . GLN A 1 119 ? -6.791 10.230 -4.216 1.00 97.75 119 GLN A O 1
ATOM 965 N N . LEU A 1 120 ? -8.625 9.347 -3.263 1.00 98.06 120 LEU A N 1
ATOM 966 C CA . LEU A 1 120 ? -7.960 8.940 -2.031 1.00 98.06 120 LEU A CA 1
ATOM 967 C C . LEU A 1 120 ? -6.847 7.925 -2.295 1.00 98.06 120 LEU A C 1
ATOM 969 O O . LEU A 1 120 ? -5.699 8.194 -1.934 1.00 98.06 120 LEU A O 1
ATOM 973 N N . TYR A 1 121 ? -7.142 6.787 -2.932 1.00 97.50 121 TYR A N 1
ATOM 974 C CA . TYR A 1 121 ? -6.093 5.789 -3.162 1.00 97.50 121 TYR A CA 1
ATOM 975 C C . TYR A 1 121 ? -5.026 6.296 -4.135 1.00 97.50 121 TYR A C 1
ATOM 977 O O . TYR A 1 121 ? -3.842 6.017 -3.933 1.00 97.50 121 TYR A O 1
ATOM 985 N N . GLN A 1 122 ? -5.408 7.131 -5.112 1.00 96.88 122 GLN A N 1
ATOM 986 C CA . GLN A 1 122 ? -4.452 7.741 -6.034 1.00 96.88 122 GLN A CA 1
ATOM 987 C C . GLN A 1 122 ? -3.511 8.738 -5.356 1.00 96.88 122 GLN A C 1
ATOM 989 O O . GLN A 1 122 ? -2.344 8.877 -5.734 1.00 96.88 122 GLN A O 1
ATOM 994 N N . LYS A 1 123 ? -3.998 9.441 -4.336 1.00 97.62 123 LYS A N 1
ATOM 995 C CA . LYS A 1 123 ? -3.172 10.329 -3.518 1.00 97.62 123 LYS A CA 1
ATOM 996 C C . LYS A 1 123 ? -2.257 9.534 -2.586 1.00 97.62 123 LYS A C 1
ATOM 998 O O . LYS A 1 123 ? -1.100 9.903 -2.402 1.00 97.62 123 LYS A O 1
ATOM 1003 N N . CYS A 1 124 ? -2.746 8.429 -2.026 1.00 98.25 124 CYS A N 1
ATOM 1004 C CA . CYS A 1 124 ? -1.971 7.565 -1.138 1.00 98.25 124 CYS A CA 1
ATOM 1005 C C . CYS A 1 124 ? -0.719 6.988 -1.807 1.00 98.25 124 CYS A C 1
ATOM 1007 O O . CYS A 1 124 ? 0.320 6.881 -1.161 1.00 98.25 124 CYS A O 1
ATOM 1009 N N . TRP A 1 125 ? -0.782 6.659 -3.097 1.00 95.88 125 TRP A N 1
ATOM 1010 C CA . TRP A 1 125 ? 0.310 5.973 -3.784 1.00 95.88 125 TRP A CA 1
ATOM 1011 C C . TRP A 1 125 ? 1.218 6.851 -4.658 1.00 95.88 125 TRP A C 1
ATOM 1013 O O . TRP A 1 125 ? 1.931 6.335 -5.522 1.00 95.88 125 TRP A O 1
ATOM 1023 N N . GLN A 1 126 ? 1.201 8.171 -4.446 1.00 95.75 126 GLN A N 1
ATOM 1024 C CA . GLN A 1 126 ? 2.077 9.109 -5.157 1.00 95.75 126 GLN A CA 1
ATOM 1025 C C . GLN A 1 126 ? 3.555 8.716 -5.027 1.00 95.75 126 GLN A C 1
ATOM 1027 O O . GLN A 1 126 ? 4.003 8.253 -3.971 1.00 95.75 126 GLN A O 1
ATOM 1032 N N . VAL A 1 127 ? 4.324 8.914 -6.103 1.00 91.81 127 VAL A N 1
ATOM 1033 C CA . VAL A 1 127 ? 5.753 8.556 -6.139 1.00 91.81 127 VAL A CA 1
ATOM 1034 C C . VAL A 1 127 ? 6.521 9.329 -5.070 1.00 91.81 127 VAL A C 1
ATOM 1036 O O . VAL A 1 127 ? 7.262 8.719 -4.299 1.00 91.81 127 VAL A O 1
ATOM 1039 N N . ASP A 1 128 ? 6.290 10.640 -4.975 1.00 93.50 128 ASP A N 1
ATOM 1040 C CA . ASP A 1 128 ? 6.839 11.487 -3.918 1.00 93.50 128 ASP A CA 1
ATOM 1041 C C . ASP A 1 128 ? 6.107 11.232 -2.582 1.00 93.50 128 ASP A C 1
ATOM 1043 O O . ASP A 1 128 ? 4.908 11.518 -2.480 1.00 93.50 128 ASP A O 1
ATOM 1047 N N . PRO A 1 129 ? 6.797 10.730 -1.534 1.00 96.12 129 PRO A N 1
ATOM 1048 C CA . PRO A 1 129 ? 6.196 10.514 -0.219 1.00 96.12 129 PRO A CA 1
ATOM 1049 C C . PRO A 1 129 ? 5.578 11.767 0.412 1.00 96.12 129 PRO A C 1
ATOM 1051 O O . PRO A 1 129 ? 4.640 11.641 1.197 1.00 96.12 129 PRO A O 1
ATOM 1054 N N . SER A 1 130 ? 6.072 12.965 0.081 1.00 96.44 130 SER A N 1
ATOM 1055 C CA . SER A 1 130 ? 5.558 14.230 0.623 1.00 96.44 130 SER A CA 1
ATOM 1056 C C . SER A 1 130 ? 4.178 14.607 0.075 1.00 96.44 130 SER A C 1
ATOM 1058 O O . SER A 1 130 ? 3.427 15.316 0.741 1.00 96.44 130 SER A O 1
ATOM 1060 N N . MET A 1 131 ? 3.814 14.075 -1.097 1.00 96.81 131 MET A N 1
ATOM 1061 C CA . MET A 1 131 ? 2.516 14.295 -1.746 1.00 96.81 131 MET A CA 1
ATOM 1062 C C . MET A 1 131 ? 1.421 13.355 -1.227 1.00 96.81 131 MET A C 1
ATOM 1064 O O . MET A 1 131 ? 0.232 13.571 -1.484 1.00 96.81 131 MET A O 1
ATOM 1068 N N . ARG A 1 132 ? 1.811 12.308 -0.492 1.00 97.44 132 ARG A N 1
ATOM 1069 C CA . ARG A 1 132 ? 0.888 11.365 0.147 1.00 97.44 132 ARG A CA 1
ATOM 1070 C C . ARG A 1 132 ? 0.241 12.041 1.370 1.00 97.44 132 ARG A C 1
ATOM 1072 O O . ARG A 1 132 ? 0.914 12.845 2.025 1.00 97.44 132 ARG A O 1
ATOM 1079 N N . PRO A 1 133 ? -1.036 11.754 1.689 1.00 95.50 133 PRO A N 1
ATOM 1080 C CA . PRO A 1 133 ? -1.717 12.316 2.857 1.00 95.50 133 PRO A CA 1
ATOM 1081 C C . PRO A 1 133 ? -1.006 11.961 4.166 1.00 95.50 133 PRO A C 1
ATOM 1083 O O . PRO A 1 133 ? -0.283 10.940 4.224 1.00 95.50 133 PRO A O 1
#

Organism: NCBI:txid588596